Protein AF-A0AA41YRW4-F1 (afdb_monomer)

Solvent-accessible surface area (backbone atoms only — not comparable to full-atom values): 6689 Å² total; per-residue (Å²): 138,77,94,62,80,56,69,67,60,44,39,49,45,50,28,61,44,22,29,78,92,32,14,64,60,44,21,60,59,46,58,73,63,46,91,85,50,38,43,65,55,42,41,42,75,68,65,54,53,83,66,58,91,92,54,52,70,72,59,53,65,70,67,46,97,61,57,68,68,51,52,52,52,44,21,51,53,48,46,52,22,39,78,68,51,30,19,36,45,57,45,79,44,79,42,96,50,76,44,71,46,78,48,79,54,96,75,35,37,39,37,39,41,27,35,65,125

Radius of gyration: 13.73 Å; Cα contacts (8 Å, |Δi|>4): 162; chains: 1; bounding box: 34×25×36 Å

Sequence (117 aa):
MGVGFERHQLVSRINDAFQASNIAATSATAARLGRDADAFDIVHALGLFEFPPGLELATYRSRLPIPDLNKAILALAFRHSVDNKVPLSFAIASGHAEAIRVTTSEKLVSVVLTRVD

Mean predicted aligned error: 5.69 Å

Nearest PDB structures (foldseek):
  8pok-assembly1_B  TM=4.348E-01  e=2.261E+00  Homo sapiens
  6wi9-assembly1_A  TM=4.151E-01  e=6.345E+00  Homo sapiens
  1kan-assembly1_B  TM=5.597E-01  e=8.212E+00  Staphylococcus aureus
  8g7m-assembly1_G  TM=3.593E-01  e=4.902E+00  Homo sapiens

pLDDT: mean 84.82, std 12.16, range [30.06, 95.62]

Foldseek 3Di:
DDPFDDPVQLLVLLQVCQDLVNLQVLLVQQVVVPPPQFLLNSCVSSVSGDDDPPQDSVNVVVPPPAPVVQRVVRRVLVSVCSVLVAGEHEEEAEDPDFDWDWDDDNHYIYIYTYDPD

Structure (mmCIF, N/CA/C/O backbone):
data_AF-A0AA41YRW4-F1
#
_entry.id   AF-A0AA41YRW4-F1
#
loop_
_atom_site.group_PDB
_atom_site.id
_atom_site.type_symbol
_atom_site.label_atom_id
_atom_site.label_alt_id
_atom_site.label_comp_id
_atom_site.label_asym_id
_atom_site.label_entity_id
_atom_site.label_seq_id
_atom_site.pdbx_PDB_ins_code
_atom_site.Cartn_x
_atom_site.Cartn_y
_atom_site.Cartn_z
_atom_site.occup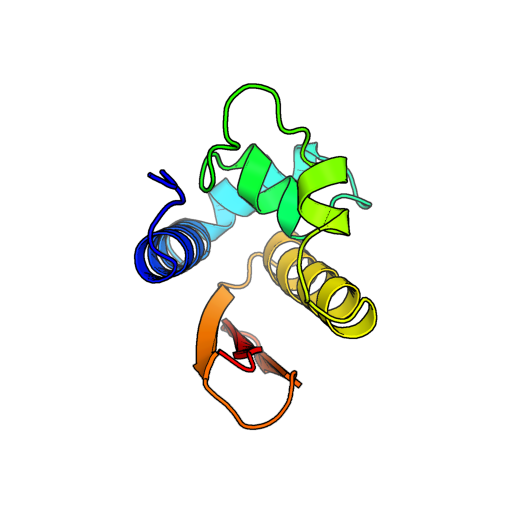ancy
_atom_site.B_iso_or_equiv
_atom_site.auth_seq_id
_atom_site.auth_comp_id
_atom_site.auth_asym_id
_atom_site.auth_atom_id
_atom_site.pdbx_PDB_model_num
ATOM 1 N N . MET A 1 1 ? 21.554 10.249 -14.506 1.00 30.06 1 MET A N 1
ATOM 2 C CA . MET A 1 1 ? 20.533 11.160 -13.947 1.00 30.06 1 MET A CA 1
ATOM 3 C C . MET A 1 1 ? 19.212 10.409 -13.894 1.00 30.06 1 MET A C 1
ATOM 5 O O . MET A 1 1 ? 18.503 10.370 -14.888 1.00 30.06 1 MET A O 1
ATOM 9 N N . GLY A 1 2 ? 18.939 9.705 -12.795 1.00 32.81 2 GLY A N 1
ATOM 10 C CA . GLY A 1 2 ? 17.666 9.016 -12.595 1.00 32.81 2 GLY A CA 1
ATOM 11 C C . GLY A 1 2 ? 16.860 9.809 -11.584 1.00 32.81 2 GLY A C 1
ATOM 12 O O . GLY A 1 2 ? 17.182 9.769 -10.403 1.00 32.81 2 GLY A O 1
ATOM 13 N N . VAL A 1 3 ? 15.860 10.557 -12.039 1.00 39.94 3 VAL A N 1
ATOM 14 C CA . VAL A 1 3 ? 14.905 11.228 -11.149 1.00 39.94 3 VAL A CA 1
ATOM 15 C C . VAL A 1 3 ? 13.901 10.166 -10.697 1.00 39.94 3 VAL A C 1
ATOM 17 O O . VAL A 1 3 ? 12.783 10.085 -11.187 1.00 39.94 3 VAL A O 1
ATOM 20 N N . GLY A 1 4 ? 14.363 9.240 -9.861 1.00 44.91 4 GLY A N 1
ATOM 21 C CA . GLY A 1 4 ? 13.506 8.322 -9.128 1.00 44.91 4 GLY A CA 1
ATOM 22 C C . GLY A 1 4 ? 13.374 8.874 -7.722 1.00 44.91 4 GLY A C 1
ATOM 23 O O . GLY A 1 4 ? 14.393 9.111 -7.081 1.00 44.91 4 GLY A O 1
ATOM 24 N N . PHE A 1 5 ? 12.146 9.112 -7.266 1.00 55.19 5 PHE A N 1
ATOM 25 C CA . PHE A 1 5 ? 11.854 9.452 -5.873 1.00 55.19 5 PHE A CA 1
ATOM 26 C C . PHE A 1 5 ? 12.733 8.626 -4.922 1.00 55.19 5 PHE A C 1
ATOM 28 O O . PHE A 1 5 ? 12.776 7.397 -5.047 1.00 55.19 5 PHE A O 1
ATOM 35 N N . GLU A 1 6 ? 13.443 9.275 -3.991 1.00 71.00 6 GLU A N 1
ATOM 36 C CA . GLU A 1 6 ? 14.258 8.537 -3.029 1.00 71.00 6 GLU A CA 1
ATOM 37 C C . GLU A 1 6 ? 13.352 7.577 -2.259 1.00 71.00 6 GLU A C 1
ATOM 39 O O . GLU A 1 6 ? 12.296 7.958 -1.752 1.00 71.00 6 GLU A O 1
ATOM 44 N N . ARG A 1 7 ? 13.752 6.306 -2.190 1.00 75.31 7 ARG A N 1
ATOM 45 C CA . ARG A 1 7 ? 12.959 5.205 -1.625 1.00 75.31 7 ARG A CA 1
ATOM 46 C C . ARG A 1 7 ? 12.353 5.546 -0.255 1.00 75.31 7 ARG A C 1
ATOM 48 O O . ARG A 1 7 ? 11.213 5.182 0.022 1.00 75.31 7 ARG A O 1
ATOM 55 N N . HIS A 1 8 ? 13.087 6.292 0.568 1.00 79.19 8 HIS A N 1
ATOM 56 C CA . HIS A 1 8 ? 12.636 6.782 1.870 1.00 79.19 8 HIS A CA 1
ATOM 57 C C . HIS A 1 8 ? 11.441 7.743 1.786 1.00 79.19 8 HIS A C 1
ATOM 59 O O . HIS A 1 8 ? 10.527 7.648 2.602 1.00 79.19 8 HIS A O 1
ATOM 65 N N . GLN A 1 9 ? 11.404 8.627 0.788 1.00 83.88 9 GLN A N 1
ATOM 66 C CA . GLN A 1 9 ? 10.299 9.566 0.587 1.00 83.88 9 GLN A CA 1
A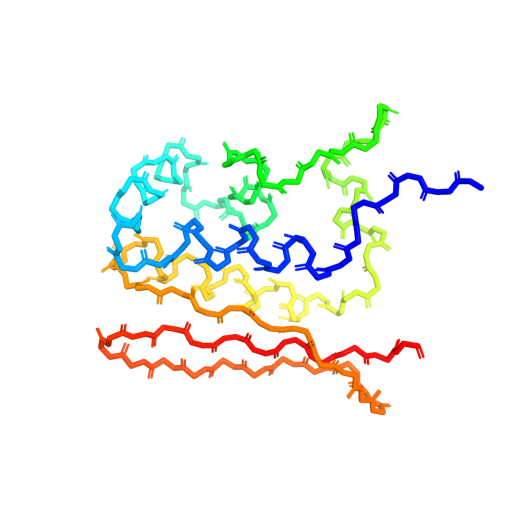TOM 67 C C . GLN A 1 9 ? 9.017 8.839 0.171 1.00 83.88 9 GLN A C 1
ATOM 69 O O . GLN A 1 9 ? 7.945 9.158 0.678 1.00 83.88 9 GLN A O 1
ATOM 74 N N . LEU A 1 10 ? 9.123 7.825 -0.698 1.00 84.75 10 LEU A N 1
ATOM 75 C CA . LEU A 1 10 ? 7.977 6.986 -1.062 1.00 84.75 10 LEU A CA 1
ATOM 76 C C . LEU A 1 10 ? 7.425 6.244 0.163 1.00 84.75 10 LEU A C 1
ATOM 78 O O . LEU A 1 10 ? 6.221 6.258 0.398 1.00 84.75 10 LEU A O 1
ATOM 82 N N . VAL A 1 11 ? 8.303 5.636 0.965 1.00 89.00 11 VAL A N 1
ATOM 83 C CA . VAL A 1 11 ? 7.910 4.940 2.199 1.00 89.00 11 VAL A CA 1
ATOM 84 C C . VAL A 1 11 ? 7.213 5.895 3.173 1.00 89.00 11 VAL A C 1
ATOM 86 O O . VAL A 1 11 ? 6.157 5.550 3.698 1.00 89.00 11 VAL A O 1
ATOM 89 N N . SER A 1 12 ? 7.748 7.105 3.371 1.00 90.44 12 SER A N 1
ATOM 90 C CA . SER A 1 12 ? 7.112 8.128 4.214 1.00 90.44 12 SER A CA 1
ATOM 91 C C . SER A 1 12 ? 5.717 8.484 3.709 1.00 90.44 12 SER A C 1
ATOM 93 O O . SER A 1 12 ? 4.763 8.398 4.469 1.00 90.44 12 SER A O 1
ATOM 95 N N . ARG A 1 13 ? 5.569 8.783 2.413 1.00 91.06 13 ARG A N 1
ATOM 96 C CA . ARG A 1 13 ? 4.274 9.131 1.806 1.00 91.06 13 ARG A CA 1
ATOM 97 C C . ARG A 1 13 ? 3.242 8.015 1.931 1.00 91.06 13 ARG A C 1
ATOM 99 O O . ARG A 1 13 ? 2.076 8.294 2.192 1.00 91.06 13 ARG A O 1
ATOM 106 N N . ILE A 1 14 ? 3.660 6.760 1.760 1.00 91.69 14 ILE A N 1
ATOM 107 C CA . ILE A 1 14 ? 2.795 5.598 1.995 1.00 91.69 14 ILE A CA 1
ATOM 108 C C . ILE A 1 14 ? 2.347 5.578 3.458 1.00 91.69 14 ILE A C 1
ATOM 110 O O . ILE A 1 14 ? 1.150 5.526 3.720 1.00 91.69 14 ILE A O 1
ATOM 114 N N . ASN A 1 15 ? 3.271 5.684 4.410 1.00 93.69 15 ASN A N 1
ATOM 115 C CA . ASN A 1 15 ? 2.923 5.692 5.832 1.00 93.69 15 ASN A CA 1
ATOM 116 C C . ASN A 1 15 ? 1.995 6.857 6.202 1.00 93.69 15 ASN A C 1
ATOM 118 O O . ASN A 1 15 ? 1.015 6.653 6.915 1.00 93.69 15 ASN A O 1
ATOM 122 N N . ASP A 1 16 ? 2.234 8.048 5.658 1.00 93.81 16 ASP A N 1
ATOM 123 C CA . ASP A 1 16 ? 1.405 9.229 5.895 1.00 93.81 16 ASP A CA 1
ATOM 124 C C . ASP A 1 16 ? -0.001 9.072 5.301 1.00 93.81 16 ASP A C 1
ATOM 126 O O . ASP A 1 16 ? -0.983 9.508 5.900 1.00 93.81 16 ASP A O 1
ATOM 130 N N . ALA A 1 17 ? -0.141 8.433 4.138 1.00 92.94 17 ALA A N 1
ATOM 131 C CA . ALA A 1 17 ? -1.448 8.160 3.542 1.00 92.94 17 ALA A CA 1
ATOM 132 C C . ALA A 1 17 ? -2.222 7.078 4.313 1.00 92.94 17 ALA A C 1
ATOM 134 O O . ALA A 1 17 ? -3.448 7.139 4.418 1.00 92.94 17 ALA A O 1
ATOM 135 N N . PHE A 1 18 ? -1.519 6.095 4.872 1.00 94.19 18 PHE A N 1
ATOM 136 C CA . PHE A 1 18 ? -2.114 4.937 5.538 1.00 94.19 18 PHE A CA 1
ATOM 137 C C . PHE A 1 18 ? -2.159 5.037 7.070 1.00 94.19 18 PHE A C 1
ATOM 139 O O . PHE A 1 18 ? -2.605 4.098 7.731 1.00 94.19 18 PHE A O 1
ATOM 146 N N . GLN A 1 19 ? -1.756 6.164 7.661 1.00 94.56 19 GLN A N 1
ATOM 147 C CA . GLN A 1 19 ? -1.882 6.391 9.102 1.00 94.56 19 GLN A CA 1
ATOM 148 C C . GLN A 1 19 ? -3.348 6.524 9.550 1.00 94.56 19 GLN A C 1
ATOM 150 O O . GLN A 1 19 ? -4.245 6.828 8.762 1.00 94.56 19 GLN A O 1
ATOM 155 N N . ALA A 1 20 ? -3.591 6.376 10.855 1.00 92.00 20 ALA A N 1
ATO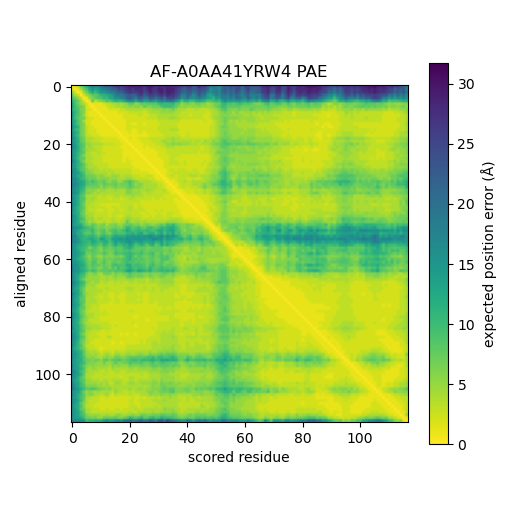M 156 C CA . ALA A 1 20 ? -4.934 6.361 11.440 1.00 92.00 20 ALA A CA 1
ATOM 157 C C . ALA A 1 20 ? -5.793 7.600 11.137 1.00 92.00 20 ALA A C 1
ATOM 159 O O . ALA A 1 20 ? -7.002 7.469 10.964 1.00 92.00 20 ALA A O 1
ATOM 160 N N . SER A 1 21 ? -5.195 8.788 11.034 1.00 93.94 21 SER A N 1
ATOM 161 C CA . SER A 1 21 ? -5.926 10.018 10.699 1.00 93.94 21 SER A CA 1
ATOM 162 C C . SER A 1 21 ? -6.378 10.079 9.236 1.00 93.94 21 SER A C 1
ATOM 164 O O . SER A 1 21 ? -7.385 10.719 8.944 1.00 93.94 21 SER A O 1
ATOM 166 N N . ASN A 1 22 ? -5.677 9.393 8.326 1.00 94.19 22 ASN A N 1
ATOM 167 C CA . ASN A 1 22 ? -5.895 9.491 6.880 1.00 94.19 22 ASN A CA 1
ATOM 168 C C . ASN A 1 22 ? -6.517 8.227 6.269 1.00 94.19 22 ASN A C 1
ATOM 170 O O . ASN A 1 22 ? -7.099 8.301 5.185 1.00 94.19 22 ASN A O 1
ATOM 174 N N . ILE A 1 23 ? -6.467 7.083 6.964 1.00 93.38 23 ILE A N 1
ATOM 175 C CA . ILE A 1 23 ? -6.888 5.784 6.421 1.00 93.38 23 ILE A CA 1
ATOM 176 C C . ILE A 1 23 ? -8.333 5.784 5.914 1.00 93.38 23 ILE A C 1
ATOM 178 O O . ILE A 1 23 ? -8.622 5.153 4.902 1.00 93.38 23 ILE A O 1
ATOM 182 N N . ALA A 1 24 ? -9.243 6.534 6.542 1.00 93.31 24 ALA A N 1
ATOM 183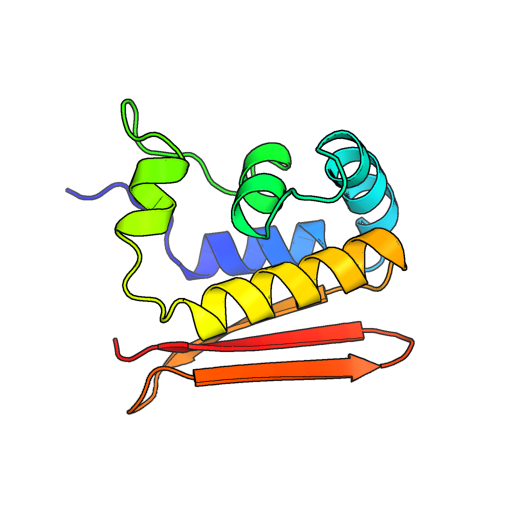 C CA . ALA A 1 24 ? -10.625 6.639 6.079 1.00 93.31 24 ALA A CA 1
ATOM 184 C C . ALA A 1 24 ? -10.732 7.308 4.694 1.00 93.31 24 ALA A C 1
ATOM 186 O O . ALA A 1 24 ? -11.451 6.808 3.826 1.00 93.31 24 ALA A O 1
ATOM 187 N N . ALA A 1 25 ? -9.995 8.402 4.474 1.00 92.88 25 ALA A N 1
ATOM 188 C CA . ALA A 1 25 ? -9.951 9.105 3.191 1.00 92.88 25 ALA A CA 1
ATOM 189 C C . ALA A 1 25 ? -9.232 8.264 2.128 1.00 92.88 25 ALA A C 1
ATOM 191 O O . ALA A 1 25 ? -9.742 8.089 1.021 1.00 92.88 25 ALA A O 1
ATOM 192 N N . THR A 1 26 ? -8.102 7.663 2.499 1.00 92.56 26 THR A N 1
ATOM 193 C CA . THR A 1 26 ? -7.344 6.737 1.652 1.00 92.56 26 THR A CA 1
ATOM 194 C C . THR A 1 26 ? -8.203 5.562 1.201 1.00 92.56 26 THR A C 1
ATOM 196 O O . THR A 1 26 ? -8.239 5.244 0.013 1.00 92.56 26 THR A O 1
ATOM 199 N N . SER A 1 27 ? -8.977 4.975 2.116 1.00 91.19 27 SER A N 1
ATOM 200 C CA . SER A 1 27 ? -9.881 3.867 1.806 1.00 91.19 27 SER A CA 1
ATOM 201 C C . SER A 1 27 ? -10.997 4.290 0.852 1.00 91.19 27 SER A C 1
ATOM 203 O O . SER A 1 27 ? -11.322 3.555 -0.075 1.00 91.19 27 SER A O 1
ATOM 205 N N . ALA A 1 28 ? -11.555 5.493 1.020 1.00 91.69 28 ALA A N 1
ATOM 206 C CA . ALA A 1 28 ? -12.585 6.020 0.125 1.00 91.69 28 ALA A CA 1
ATOM 207 C C . ALA A 1 28 ? -12.063 6.247 -1.305 1.00 91.69 28 ALA A C 1
ATOM 209 O O . ALA A 1 28 ? -12.758 5.927 -2.270 1.00 91.69 28 ALA A O 1
ATOM 210 N N . THR A 1 29 ? -10.837 6.757 -1.451 1.00 89.44 29 THR A N 1
ATOM 211 C CA . THR A 1 29 ? -10.183 6.906 -2.760 1.00 89.44 29 THR A CA 1
ATOM 212 C C . THR A 1 29 ? -9.882 5.543 -3.377 1.00 89.44 29 THR A C 1
ATOM 214 O O . THR A 1 29 ? -10.236 5.289 -4.527 1.00 89.44 29 THR A O 1
ATOM 217 N N . ALA A 1 30 ? -9.298 4.632 -2.597 1.00 88.06 30 ALA A N 1
ATOM 218 C CA . ALA A 1 30 ? -8.892 3.310 -3.058 1.00 88.06 30 ALA A CA 1
ATOM 219 C C . ALA A 1 30 ? -10.079 2.387 -3.396 1.00 88.06 30 ALA A C 1
ATOM 221 O O . ALA A 1 30 ? -9.942 1.511 -4.253 1.00 88.06 30 ALA A O 1
ATOM 222 N N . ALA A 1 31 ? -11.245 2.589 -2.773 1.00 86.38 31 ALA A N 1
ATOM 223 C CA . ALA A 1 31 ? -12.475 1.861 -3.085 1.00 86.38 31 ALA A CA 1
ATOM 224 C C . ALA A 1 31 ? -12.992 2.151 -4.507 1.00 86.38 31 ALA A C 1
ATOM 226 O O . ALA A 1 31 ? -13.607 1.286 -5.127 1.00 86.38 31 ALA A O 1
ATOM 227 N N . ARG A 1 32 ? -12.706 3.341 -5.060 1.00 88.75 32 ARG A N 1
ATOM 228 C CA . ARG A 1 32 ? -13.119 3.724 -6.425 1.00 88.75 32 ARG A CA 1
ATOM 229 C C . ARG A 1 32 ? -12.359 2.978 -7.522 1.00 88.75 32 ARG A C 1
ATOM 231 O O . ARG A 1 32 ? -12.816 2.961 -8.657 1.00 88.75 32 ARG A O 1
ATOM 238 N N . LEU A 1 33 ? -11.226 2.363 -7.186 1.00 86.00 33 LEU A N 1
ATOM 239 C CA . LEU A 1 33 ? -10.387 1.623 -8.133 1.00 86.00 33 LEU A CA 1
ATOM 240 C C . LEU A 1 33 ? -10.926 0.219 -8.451 1.00 86.00 33 LEU A C 1
ATOM 242 O O . LEU A 1 33 ? -10.403 -0.448 -9.335 1.00 86.00 33 LEU A O 1
ATOM 246 N N . GLY A 1 34 ? -11.965 -0.237 -7.743 1.00 83.94 34 GLY A N 1
ATOM 247 C CA . GLY A 1 34 ? -12.485 -1.599 -7.862 1.00 83.94 34 GLY A CA 1
ATOM 248 C C . GLY A 1 34 ? -11.708 -2.611 -7.016 1.00 83.94 34 GLY A C 1
ATOM 249 O O . GLY A 1 34 ? -10.656 -2.312 -6.451 1.00 83.94 34 GLY A O 1
ATOM 250 N N . ARG A 1 35 ? -12.250 -3.825 -6.873 1.00 81.56 35 ARG A N 1
ATOM 251 C CA . ARG A 1 35 ? -11.683 -4.855 -5.982 1.00 81.56 35 ARG A CA 1
ATOM 252 C C . ARG A 1 35 ? -10.328 -5.390 -6.442 1.00 81.56 35 ARG A C 1
ATOM 254 O O . ARG A 1 35 ? -9.518 -5.739 -5.592 1.00 81.56 35 ARG A O 1
ATOM 261 N N . ASP A 1 36 ? -10.070 -5.366 -7.744 1.00 82.19 36 ASP A N 1
ATOM 262 C CA . ASP A 1 36 ? -8.871 -5.961 -8.345 1.00 82.19 36 ASP A CA 1
ATOM 263 C C . ASP A 1 36 ? -7.653 -5.024 -8.361 1.00 82.19 36 ASP A C 1
ATOM 265 O O . ASP A 1 36 ? -6.580 -5.421 -8.807 1.00 82.19 36 ASP A O 1
ATOM 269 N N . ALA A 1 37 ? -7.799 -3.785 -7.877 1.00 83.44 37 ALA A N 1
ATOM 270 C CA . ALA A 1 37 ? -6.692 -2.837 -7.815 1.00 83.44 37 ALA A CA 1
ATOM 271 C C . ALA A 1 37 ? -5.627 -3.294 -6.808 1.00 83.44 37 ALA A C 1
ATOM 273 O O . ALA A 1 37 ? -5.928 -3.541 -5.636 1.00 83.44 37 ALA A O 1
ATOM 274 N N . ASP A 1 38 ? -4.379 -3.378 -7.257 1.00 83.94 38 ASP A N 1
ATOM 275 C CA . ASP A 1 38 ? -3.259 -3.828 -6.442 1.00 83.94 38 ASP A CA 1
ATOM 276 C C . ASP A 1 38 ? -2.577 -2.682 -5.675 1.00 83.94 38 ASP A C 1
ATOM 278 O O . ASP A 1 38 ? -2.977 -1.517 -5.738 1.00 83.94 38 ASP A O 1
ATOM 282 N N . ALA A 1 39 ? -1.525 -3.006 -4.916 1.00 85.06 39 ALA A N 1
ATOM 283 C CA . ALA A 1 39 ? -0.787 -2.014 -4.135 1.00 85.06 39 ALA A CA 1
ATOM 284 C C . ALA A 1 39 ? -0.246 -0.858 -4.998 1.00 85.06 39 ALA A C 1
ATOM 286 O O . ALA A 1 39 ? -0.231 0.285 -4.543 1.00 85.06 39 ALA A O 1
ATOM 287 N N . PHE A 1 40 ? 0.162 -1.120 -6.243 1.00 85.50 40 PHE A N 1
ATOM 288 C CA . PHE A 1 40 ? 0.687 -0.086 -7.131 1.00 85.50 40 PHE A CA 1
ATOM 289 C C . PHE A 1 40 ? -0.423 0.797 -7.697 1.00 85.50 40 PHE A C 1
ATOM 291 O O . PHE A 1 40 ? -0.239 2.012 -7.764 1.00 85.50 40 PHE A O 1
ATOM 298 N N . ASP A 1 41 ? -1.575 0.216 -8.042 1.00 86.62 41 ASP A N 1
ATOM 299 C CA . ASP A 1 41 ? -2.754 0.975 -8.473 1.00 86.62 41 ASP A CA 1
ATOM 300 C C . ASP A 1 41 ? -3.200 1.950 -7.372 1.00 86.62 41 ASP A C 1
ATOM 302 O O . ASP A 1 41 ? -3.473 3.120 -7.640 1.00 86.62 41 ASP A O 1
ATOM 306 N N . ILE A 1 42 ? -3.206 1.491 -6.114 1.00 86.62 42 ILE A N 1
ATOM 307 C CA . ILE A 1 42 ? -3.578 2.306 -4.949 1.00 86.62 42 ILE A CA 1
ATOM 308 C C . ILE A 1 42 ? -2.577 3.442 -4.729 1.00 86.62 42 ILE A C 1
ATOM 310 O O . ILE A 1 42 ? -2.975 4.598 -4.603 1.00 86.62 42 ILE A O 1
ATOM 314 N N . VAL A 1 43 ? -1.279 3.133 -4.698 1.00 87.25 43 VAL A N 1
ATOM 315 C CA . VAL A 1 43 ? -0.215 4.131 -4.493 1.00 87.25 43 VAL A CA 1
ATOM 316 C C . VAL A 1 43 ? -0.226 5.183 -5.608 1.00 87.25 43 VAL A C 1
ATOM 318 O O . VAL A 1 43 ? -0.061 6.372 -5.325 1.00 87.25 43 VAL A O 1
ATOM 321 N N . HIS A 1 44 ? -0.475 4.769 -6.853 1.00 85.25 44 HIS A N 1
ATOM 322 C CA . HIS A 1 44 ? -0.606 5.674 -7.991 1.00 85.25 44 HIS A CA 1
ATOM 323 C C . HIS A 1 44 ? -1.851 6.562 -7.888 1.00 85.25 44 HIS A C 1
ATOM 325 O O . HIS A 1 44 ? -1.751 7.778 -8.030 1.00 85.25 44 HIS A O 1
ATOM 331 N N . ALA A 1 45 ? -3.017 5.988 -7.581 1.00 85.31 45 ALA A N 1
ATOM 332 C CA . ALA A 1 45 ? -4.267 6.738 -7.452 1.00 85.31 45 ALA A CA 1
ATOM 333 C C . ALA A 1 45 ? -4.248 7.771 -6.315 1.00 85.31 45 ALA A C 1
ATOM 335 O O . ALA A 1 45 ? -4.945 8.781 -6.379 1.00 85.31 45 ALA A O 1
ATOM 336 N N . LEU A 1 46 ? -3.455 7.516 -5.274 1.00 85.38 46 LEU A N 1
ATOM 337 C CA . LEU A 1 46 ? -3.233 8.438 -4.161 1.00 85.38 46 LEU A CA 1
ATOM 338 C C . LEU A 1 46 ? -2.188 9.524 -4.479 1.00 85.38 46 LEU A C 1
ATOM 340 O O . LEU A 1 46 ? -1.919 10.367 -3.626 1.00 85.38 46 LEU A O 1
ATOM 344 N N . GLY A 1 47 ? -1.577 9.509 -5.670 1.00 84.62 47 GLY A N 1
ATOM 345 C CA . GLY A 1 47 ? -0.542 10.471 -6.063 1.00 84.62 47 GLY A CA 1
ATOM 346 C C . GLY A 1 47 ? 0.747 10.356 -5.242 1.00 84.62 47 GLY A C 1
ATOM 347 O O . GLY A 1 47 ? 1.515 11.311 -5.146 1.00 84.62 47 GLY A O 1
ATOM 348 N N . LEU A 1 48 ? 0.991 9.204 -4.609 1.00 84.19 48 LEU A N 1
ATOM 349 C CA . LEU A 1 48 ? 2.149 9.010 -3.726 1.00 84.19 48 LEU A CA 1
ATOM 350 C C . LEU A 1 48 ? 3.431 8.743 -4.515 1.00 84.19 48 LEU A C 1
ATOM 352 O O . LEU A 1 48 ? 4.530 8.970 -4.003 1.00 84.19 48 LEU A O 1
ATOM 356 N N . PHE A 1 49 ? 3.278 8.284 -5.755 1.00 76.44 49 PHE A N 1
ATOM 357 C CA . PHE A 1 49 ? 4.358 8.005 -6.682 1.00 76.44 49 PHE A CA 1
ATOM 358 C C . PHE A 1 49 ? 4.035 8.593 -8.055 1.00 76.44 49 PHE A C 1
ATOM 360 O O . PHE A 1 49 ? 3.008 8.265 -8.649 1.00 76.44 49 PHE A O 1
ATOM 367 N N . GLU A 1 50 ? 4.928 9.440 -8.561 1.00 68.81 50 GLU A N 1
ATOM 368 C CA . GLU A 1 50 ? 4.866 9.944 -9.930 1.00 68.81 50 GLU A CA 1
ATOM 369 C C . GLU A 1 50 ? 5.732 9.058 -10.825 1.00 68.81 50 GLU A C 1
ATOM 371 O O . GLU A 1 50 ? 6.929 8.874 -10.582 1.00 68.81 50 GLU A O 1
ATOM 376 N N . PHE A 1 51 ? 5.123 8.485 -11.863 1.00 66.94 51 PHE A N 1
ATOM 377 C CA . PHE A 1 51 ? 5.872 7.758 -12.877 1.00 66.94 51 PHE A CA 1
ATOM 378 C C . PHE A 1 51 ? 6.680 8.738 -13.736 1.00 66.94 51 PHE A C 1
ATOM 380 O O . PHE A 1 51 ? 6.174 9.812 -14.073 1.00 66.94 51 PHE A O 1
ATOM 387 N N . PRO A 1 52 ? 7.914 8.381 -14.142 1.00 66.50 52 PRO A N 1
ATOM 388 C CA . PRO A 1 52 ? 8.632 9.142 -15.152 1.00 66.50 52 PRO A CA 1
ATOM 389 C C . PRO A 1 52 ? 7.758 9.334 -16.402 1.00 66.50 52 PRO A C 1
ATOM 391 O O . PRO A 1 52 ? 7.049 8.396 -16.785 1.00 66.50 52 PRO A O 1
ATOM 394 N N . PRO A 1 53 ? 7.814 10.503 -17.066 1.00 61.12 53 PRO A N 1
ATOM 395 C CA . PRO A 1 53 ? 7.028 10.745 -18.268 1.00 61.12 53 PRO A CA 1
ATOM 396 C C . PRO A 1 53 ? 7.270 9.642 -19.309 1.00 61.12 53 PRO A C 1
ATOM 398 O O . PRO A 1 53 ? 8.415 9.337 -19.643 1.00 61.12 53 PRO A O 1
ATOM 401 N N . GLY A 1 54 ? 6.190 9.032 -19.806 1.00 65.56 54 GLY A N 1
ATOM 402 C CA . GLY A 1 54 ? 6.245 7.935 -20.781 1.00 65.56 54 GLY A CA 1
ATOM 403 C C . GLY A 1 54 ? 6.415 6.529 -20.191 1.00 65.56 54 GLY A C 1
ATOM 404 O O . GLY A 1 54 ? 6.476 5.566 -20.954 1.00 65.56 54 GLY A O 1
ATOM 405 N N . LEU A 1 55 ? 6.476 6.376 -18.862 1.00 69.50 55 LEU A N 1
ATOM 406 C CA . LEU A 1 55 ? 6.467 5.069 -18.207 1.00 69.50 55 LEU A CA 1
ATOM 407 C C . LEU A 1 55 ? 5.059 4.739 -17.698 1.00 69.50 55 LEU A C 1
ATOM 409 O O . LEU A 1 55 ? 4.558 5.360 -16.766 1.00 69.50 55 LEU A O 1
ATOM 413 N N . GLU A 1 56 ? 4.426 3.731 -18.291 1.00 78.50 56 GLU A N 1
ATOM 414 C CA . GLU A 1 56 ? 3.135 3.241 -17.810 1.00 78.50 56 GLU A CA 1
ATOM 415 C C . GLU A 1 56 ? 3.291 2.405 -16.531 1.00 78.50 56 GLU A C 1
ATOM 417 O O . GLU A 1 56 ? 4.269 1.667 -16.364 1.00 78.50 56 GLU A O 1
ATOM 422 N N . LEU A 1 57 ? 2.278 2.449 -15.662 1.00 76.12 57 LEU A N 1
ATOM 423 C CA . LEU A 1 57 ? 2.204 1.669 -14.422 1.00 76.12 57 LEU A CA 1
ATOM 424 C C . LEU A 1 57 ? 2.461 0.168 -14.653 1.00 76.12 57 LEU A C 1
ATOM 426 O O . LEU A 1 57 ? 3.230 -0.453 -13.919 1.00 76.12 57 LEU A O 1
ATOM 430 N N . ALA A 1 58 ? 1.889 -0.404 -15.717 1.00 77.25 58 ALA A N 1
ATOM 431 C CA . ALA A 1 58 ? 2.097 -1.805 -16.086 1.00 77.25 58 ALA A CA 1
ATOM 432 C C . ALA A 1 58 ? 3.572 -2.118 -16.408 1.00 77.25 58 ALA A C 1
ATOM 434 O O . ALA A 1 58 ? 4.100 -3.157 -16.005 1.00 77.25 58 ALA A O 1
ATOM 435 N N . THR A 1 59 ? 4.264 -1.192 -17.079 1.00 77.00 59 THR A N 1
ATOM 436 C CA . THR A 1 59 ? 5.690 -1.322 -17.414 1.00 77.00 59 THR A CA 1
ATOM 437 C C . THR A 1 59 ? 6.572 -1.168 -16.176 1.00 77.00 59 THR A C 1
ATOM 439 O O . THR A 1 59 ? 7.582 -1.855 -16.040 1.00 77.00 59 THR A O 1
ATOM 442 N N . TYR A 1 60 ? 6.198 -0.296 -15.240 1.00 76.75 60 TYR A N 1
ATOM 443 C CA . TYR A 1 60 ? 6.901 -0.184 -13.964 1.00 76.75 60 TYR A CA 1
ATOM 444 C C . TYR A 1 60 ? 6.744 -1.458 -13.118 1.00 76.75 60 TYR A C 1
ATOM 446 O O . TYR A 1 60 ? 7.732 -2.003 -12.624 1.00 76.75 60 TYR A O 1
ATOM 454 N N . ARG A 1 61 ? 5.517 -1.985 -13.020 1.00 76.31 61 ARG A N 1
ATOM 455 C CA . ARG A 1 61 ? 5.179 -3.207 -12.273 1.00 76.31 61 ARG A CA 1
ATOM 456 C C . ARG A 1 61 ? 5.963 -4.433 -12.753 1.00 76.31 61 ARG A C 1
ATOM 458 O O . ARG A 1 61 ? 6.387 -5.248 -11.931 1.00 76.31 61 ARG A O 1
ATOM 465 N N . SER A 1 62 ? 6.168 -4.567 -14.064 1.00 77.81 62 SER A N 1
ATOM 466 C CA . SER A 1 62 ? 6.914 -5.690 -14.650 1.00 77.81 62 SER A CA 1
ATOM 467 C C . SER A 1 62 ? 8.431 -5.562 -14.494 1.00 77.81 62 SER A C 1
ATOM 469 O O . SER A 1 62 ? 9.118 -6.576 -14.413 1.00 77.81 62 SER A O 1
ATOM 471 N N . ARG A 1 63 ? 8.963 -4.336 -14.406 1.00 78.31 63 ARG A N 1
ATOM 472 C CA . ARG A 1 63 ? 10.407 -4.070 -14.272 1.00 78.31 63 ARG A CA 1
ATOM 473 C C . ARG A 1 63 ? 10.913 -4.066 -12.833 1.00 78.31 63 ARG A C 1
ATOM 475 O O . ARG A 1 63 ? 12.124 -4.065 -12.622 1.00 78.31 63 ARG A O 1
ATOM 482 N N . LEU A 1 64 ? 10.021 -4.036 -11.845 1.00 75.44 64 LEU A N 1
ATOM 483 C CA . LEU A 1 64 ? 10.422 -4.120 -10.446 1.00 75.44 64 LEU A CA 1
ATOM 484 C C . LEU A 1 64 ? 11.005 -5.508 -10.143 1.00 75.44 64 LEU A C 1
ATOM 486 O O . LEU A 1 64 ? 10.298 -6.501 -10.336 1.00 75.44 64 LEU A O 1
ATOM 490 N N . PRO A 1 65 ? 12.236 -5.590 -9.598 1.00 78.44 65 PRO A N 1
ATOM 491 C CA . PRO A 1 65 ? 12.883 -6.849 -9.231 1.00 78.44 65 PRO A CA 1
ATOM 492 C C . PRO A 1 65 ? 12.320 -7.390 -7.905 1.00 78.44 65 PRO A C 1
ATOM 494 O O . PRO A 1 65 ? 13.058 -7.739 -6.996 1.00 78.44 65 PRO A O 1
ATOM 497 N N . ILE A 1 66 ? 10.995 -7.393 -7.768 1.00 81.31 66 ILE A N 1
ATOM 498 C CA . ILE A 1 66 ? 10.271 -7.940 -6.624 1.00 81.31 66 ILE A CA 1
ATOM 499 C C . ILE A 1 66 ? 9.639 -9.253 -7.102 1.00 81.31 66 ILE A C 1
ATOM 501 O O . ILE A 1 66 ? 8.945 -9.229 -8.123 1.00 81.31 66 ILE A O 1
ATOM 505 N N . PRO A 1 67 ? 9.832 -10.382 -6.399 1.00 87.00 67 PRO A N 1
ATOM 506 C CA . PRO A 1 67 ? 9.174 -11.640 -6.743 1.00 87.00 67 PRO A CA 1
ATOM 507 C C . PRO A 1 67 ? 7.649 -11.491 -6.819 1.00 87.00 67 PRO A C 1
ATOM 509 O O . PRO A 1 67 ? 7.052 -10.795 -5.994 1.00 87.00 67 PRO A O 1
ATOM 512 N N . ASP A 1 68 ? 6.994 -12.173 -7.760 1.00 87.25 68 ASP A N 1
ATOM 513 C CA . ASP A 1 68 ? 5.542 -12.029 -7.961 1.00 87.25 68 ASP A CA 1
ATOM 514 C C . ASP A 1 68 ? 4.726 -12.444 -6.730 1.00 87.25 68 ASP A C 1
ATOM 516 O O . ASP A 1 68 ? 3.720 -11.811 -6.412 1.00 87.25 68 ASP A O 1
ATOM 520 N N . LEU A 1 69 ? 5.213 -13.425 -5.962 1.00 88.50 69 LEU A N 1
ATOM 521 C CA . LEU A 1 69 ? 4.630 -13.781 -4.667 1.00 88.50 69 LEU A CA 1
ATOM 522 C C . LEU A 1 69 ? 4.640 -12.592 -3.692 1.00 88.50 69 LEU A C 1
ATOM 524 O O . LEU A 1 69 ? 3.634 -12.318 -3.040 1.00 88.50 69 LEU A O 1
ATOM 528 N N . ASN A 1 70 ? 5.743 -11.841 -3.627 1.00 89.31 70 ASN A N 1
ATOM 529 C CA . ASN A 1 70 ? 5.842 -10.665 -2.762 1.00 89.31 70 ASN A CA 1
ATOM 530 C C . ASN A 1 70 ? 4.900 -9.554 -3.248 1.00 89.31 70 ASN A C 1
ATOM 532 O O . ASN A 1 70 ? 4.267 -8.901 -2.422 1.00 89.31 70 ASN A O 1
ATOM 536 N N . LYS A 1 71 ? 4.741 -9.373 -4.568 1.00 87.06 71 LYS A N 1
ATOM 537 C CA . LYS A 1 71 ? 3.757 -8.430 -5.135 1.00 87.06 71 LYS A CA 1
ATOM 538 C C . LYS A 1 71 ? 2.324 -8.803 -4.747 1.00 87.06 71 LYS A C 1
ATOM 540 O O . LYS A 1 71 ? 1.566 -7.930 -4.333 1.00 87.06 71 LYS A O 1
ATOM 545 N N . ALA A 1 72 ? 1.968 -10.086 -4.821 1.00 89.00 72 ALA A N 1
ATOM 546 C CA . ALA A 1 72 ? 0.646 -10.569 -4.423 1.00 89.00 72 ALA A CA 1
ATOM 547 C C . ALA A 1 72 ? 0.383 -10.354 -2.921 1.00 89.00 72 ALA A C 1
ATOM 549 O O . ALA A 1 72 ? -0.684 -9.875 -2.540 1.00 89.00 72 ALA A O 1
ATOM 550 N N . ILE A 1 73 ? 1.372 -10.633 -2.064 1.00 91.19 73 ILE A N 1
ATOM 551 C CA . ILE A 1 73 ? 1.264 -10.398 -0.616 1.00 91.19 73 ILE A CA 1
ATOM 552 C C . ILE A 1 73 ? 1.139 -8.896 -0.307 1.00 91.19 73 ILE A C 1
ATOM 554 O O . ILE A 1 73 ? 0.323 -8.517 0.534 1.00 91.19 73 ILE A O 1
ATOM 558 N N . LEU A 1 74 ? 1.887 -8.029 -1.005 1.00 91.06 74 LEU A N 1
ATOM 559 C CA . LEU A 1 74 ? 1.738 -6.572 -0.891 1.00 91.06 74 LEU A CA 1
ATOM 560 C C . LEU A 1 74 ? 0.323 -6.129 -1.257 1.00 91.06 74 LEU A C 1
ATOM 562 O O . LEU A 1 74 ? -0.296 -5.384 -0.499 1.00 91.06 74 LEU A O 1
ATOM 566 N N . ALA A 1 75 ? -0.199 -6.605 -2.388 1.00 89.88 75 ALA A N 1
ATOM 567 C CA . ALA A 1 75 ? -1.549 -6.283 -2.829 1.00 89.88 75 ALA A CA 1
ATOM 568 C C . ALA A 1 75 ? -2.584 -6.658 -1.760 1.00 89.88 75 ALA A C 1
ATOM 570 O O . ALA A 1 75 ? -3.390 -5.815 -1.372 1.00 89.88 75 ALA A O 1
ATOM 571 N N . LEU A 1 76 ? -2.497 -7.874 -1.209 1.00 90.75 76 LEU A N 1
ATOM 572 C CA . LEU A 1 76 ? -3.388 -8.342 -0.146 1.00 90.75 76 LEU A CA 1
ATOM 573 C C . LEU A 1 76 ? -3.288 -7.498 1.131 1.00 90.75 76 LEU A C 1
ATOM 575 O O . LEU A 1 76 ? -4.318 -7.149 1.702 1.00 90.75 76 LEU A O 1
ATOM 579 N N . ALA A 1 77 ? -2.081 -7.134 1.574 1.00 92.88 77 ALA A N 1
ATOM 580 C CA . ALA A 1 77 ? -1.893 -6.325 2.780 1.00 92.88 77 ALA A CA 1
ATOM 581 C C . ALA A 1 77 ? -2.493 -4.915 2.633 1.00 92.88 77 ALA A C 1
ATOM 583 O O . ALA A 1 77 ? -3.203 -4.442 3.524 1.00 92.88 77 ALA A O 1
ATOM 584 N N . PHE A 1 78 ? -2.259 -4.263 1.489 1.00 92.06 78 PHE A N 1
ATOM 585 C CA . PHE A 1 78 ? -2.829 -2.948 1.188 1.00 92.06 78 PHE A CA 1
ATOM 586 C C . PHE A 1 78 ? -4.352 -3.010 1.064 1.00 92.06 78 PHE A C 1
ATOM 588 O O . PHE A 1 78 ? -5.044 -2.134 1.582 1.00 92.06 78 PHE A O 1
ATOM 595 N N . ARG A 1 79 ? -4.892 -4.056 0.428 1.00 90.75 79 ARG A N 1
ATOM 596 C CA . ARG A 1 79 ? -6.343 -4.243 0.330 1.00 90.75 79 ARG A CA 1
ATOM 597 C C . ARG A 1 79 ? -6.985 -4.506 1.676 1.00 90.75 79 ARG A C 1
ATOM 599 O O . ARG A 1 79 ? -7.962 -3.849 2.002 1.00 90.75 79 ARG A O 1
ATOM 606 N N . HIS A 1 80 ? -6.388 -5.360 2.501 1.00 91.56 80 HIS A N 1
ATOM 607 C CA . HIS A 1 80 ? -6.873 -5.589 3.856 1.00 91.56 80 HIS A CA 1
ATOM 608 C C . HIS A 1 80 ? -6.929 -4.286 4.669 1.00 91.56 80 HIS A C 1
ATOM 610 O O . HIS A 1 80 ? -7.933 -4.022 5.330 1.00 91.56 80 HIS A O 1
ATOM 616 N N . SER A 1 81 ? -5.890 -3.451 4.572 1.00 92.50 81 SER A N 1
ATOM 617 C CA . SER A 1 81 ? -5.846 -2.131 5.209 1.00 92.50 81 SER A CA 1
ATOM 618 C C . SER A 1 81 ? -6.962 -1.200 4.715 1.00 92.50 81 SER A C 1
ATOM 620 O O . SER A 1 81 ? -7.675 -0.619 5.532 1.00 92.50 81 SER A O 1
ATOM 622 N N . VAL A 1 82 ? -7.168 -1.112 3.397 1.00 92.06 82 VAL A N 1
ATOM 623 C CA . VAL A 1 82 ? -8.223 -0.293 2.776 1.00 92.06 82 VAL A CA 1
ATOM 624 C C . VAL A 1 82 ? -9.626 -0.783 3.144 1.00 92.06 82 VAL A C 1
ATOM 626 O O . VAL A 1 82 ? -10.458 -0.003 3.602 1.00 92.06 82 VAL A O 1
ATOM 629 N N . ASP A 1 83 ? -9.900 -2.073 2.973 1.00 90.88 83 ASP A N 1
ATOM 630 C CA . ASP A 1 83 ? -11.245 -2.630 3.133 1.00 90.88 83 ASP A CA 1
ATOM 631 C C . ASP A 1 83 ? -11.716 -2.557 4.590 1.00 90.88 83 ASP A C 1
ATOM 633 O O . ASP A 1 83 ? -12.883 -2.268 4.862 1.00 90.88 83 ASP A O 1
ATOM 637 N N . ASN A 1 84 ? -10.795 -2.762 5.535 1.00 92.19 84 ASN A N 1
ATOM 638 C CA . ASN A 1 84 ? -11.093 -2.752 6.967 1.00 92.19 84 ASN A CA 1
ATOM 639 C C . ASN A 1 84 ? -10.809 -1.397 7.627 1.00 92.19 84 ASN A C 1
ATOM 641 O O . ASN A 1 84 ? -11.028 -1.247 8.827 1.00 92.19 84 ASN A O 1
ATOM 645 N N . LYS A 1 85 ? -10.328 -0.406 6.861 1.00 93.81 85 LYS A N 1
ATOM 646 C CA . LYS A 1 85 ? -9.883 0.906 7.363 1.00 93.81 85 LYS A CA 1
ATOM 647 C C . LYS A 1 85 ? -8.863 0.785 8.502 1.00 93.81 85 LYS A C 1
ATOM 649 O O . LYS A 1 85 ? -8.839 1.608 9.419 1.00 93.81 85 LYS A O 1
ATOM 654 N N . VAL A 1 86 ? -8.030 -0.249 8.446 1.00 94.75 86 VAL A N 1
ATOM 655 C CA . VAL A 1 86 ? -6.973 -0.501 9.428 1.00 94.75 86 VAL A CA 1
ATOM 656 C C . VAL A 1 86 ? -5.711 0.204 8.943 1.00 94.75 86 VAL A C 1
ATOM 658 O O . VAL A 1 86 ? -5.338 0.009 7.787 1.00 94.75 86 VAL A O 1
ATOM 661 N N . PRO A 1 87 ? -5.033 1.006 9.779 1.00 95.19 87 PRO A N 1
ATOM 662 C CA . PRO A 1 87 ? -3.796 1.670 9.389 1.00 95.19 87 PRO A CA 1
ATOM 663 C C . PRO A 1 87 ? -2.741 0.692 8.865 1.00 95.19 87 PRO A C 1
ATOM 665 O O . PRO A 1 87 ? -2.678 -0.455 9.317 1.00 95.19 87 PRO A O 1
ATOM 668 N N . LEU A 1 88 ? -1.884 1.156 7.956 1.00 95.31 88 LEU A N 1
ATOM 669 C CA . LEU A 1 88 ? -0.766 0.371 7.430 1.00 95.31 88 LEU A CA 1
ATOM 670 C C . LEU A 1 88 ? 0.563 1.093 7.643 1.00 95.31 88 LEU A C 1
ATOM 672 O O . LEU A 1 88 ? 0.696 2.278 7.355 1.00 95.31 88 LEU A O 1
ATOM 676 N N . SER A 1 89 ? 1.550 0.348 8.134 1.00 95.19 89 SER A N 1
ATOM 677 C CA . SER A 1 89 ? 2.946 0.761 8.212 1.00 95.19 89 SER A CA 1
ATOM 678 C C . SER A 1 89 ? 3.764 -0.067 7.230 1.00 95.19 89 SER A C 1
ATOM 680 O O . SER A 1 89 ? 3.774 -1.294 7.297 1.00 95.19 89 SER A O 1
ATOM 682 N N . PHE A 1 90 ? 4.445 0.608 6.318 1.00 94.00 90 PHE A N 1
ATOM 683 C CA . PHE A 1 90 ? 5.317 0.044 5.309 1.00 94.00 90 PHE A CA 1
ATOM 684 C C . PHE A 1 90 ? 6.768 0.425 5.603 1.00 94.00 90 PHE A C 1
ATOM 686 O O . PHE A 1 90 ? 7.076 1.580 5.906 1.00 94.00 90 PHE A O 1
ATOM 693 N N . ALA A 1 91 ? 7.669 -0.540 5.481 1.00 92.88 91 ALA A N 1
ATOM 694 C CA . ALA A 1 91 ? 9.104 -0.329 5.568 1.00 92.88 91 ALA A CA 1
ATOM 695 C C . ALA A 1 91 ? 9.829 -1.175 4.521 1.00 92.88 91 ALA A C 1
ATOM 697 O O . ALA A 1 91 ? 9.396 -2.279 4.184 1.00 92.88 91 ALA A O 1
ATOM 698 N N . ILE A 1 92 ? 10.962 -0.665 4.036 1.00 90.00 92 ILE A N 1
ATOM 699 C CA . ILE A 1 92 ? 11.893 -1.431 3.207 1.00 90.00 92 ILE A CA 1
ATOM 700 C C . ILE A 1 92 ? 13.161 -1.652 4.023 1.00 90.00 92 ILE A C 1
ATOM 702 O O . ILE A 1 92 ? 13.745 -0.692 4.522 1.00 90.00 92 ILE A O 1
ATOM 706 N N . ALA A 1 93 ? 13.560 -2.909 4.168 1.00 89.19 93 ALA A N 1
ATOM 707 C CA . ALA A 1 93 ? 14.787 -3.311 4.843 1.00 89.19 93 ALA A CA 1
ATOM 708 C C . ALA A 1 93 ? 15.778 -3.881 3.823 1.00 89.19 93 ALA A C 1
ATOM 710 O O . ALA A 1 93 ? 15.366 -4.473 2.828 1.00 89.19 93 ALA A O 1
ATOM 711 N N . SER A 1 94 ? 17.074 -3.752 4.082 1.00 87.62 94 SER A N 1
ATOM 712 C CA . SER A 1 94 ? 18.101 -4.431 3.286 1.00 87.62 94 SER A CA 1
ATOM 713 C C . SER A 1 94 ? 18.368 -5.823 3.869 1.00 87.62 94 SER A C 1
ATOM 715 O O . SER A 1 94 ? 18.343 -6.007 5.089 1.00 87.62 94 SER A O 1
ATOM 717 N N . GLY A 1 95 ? 18.609 -6.820 3.018 1.00 86.69 95 GLY A N 1
ATOM 718 C CA . GLY A 1 95 ? 18.917 -8.181 3.455 1.00 86.69 95 GLY A CA 1
ATOM 719 C C . GLY A 1 95 ? 19.578 -9.033 2.375 1.00 86.69 95 GLY A C 1
ATOM 720 O O . GLY A 1 95 ? 19.759 -8.605 1.242 1.00 86.69 95 GLY A O 1
ATOM 721 N N . HIS A 1 96 ? 19.948 -10.263 2.737 1.00 86.44 96 HIS A N 1
ATOM 722 C CA . HIS A 1 96 ? 20.653 -11.191 1.840 1.00 86.44 96 HIS A CA 1
ATOM 723 C C . HIS A 1 96 ? 19.738 -11.918 0.842 1.00 86.44 96 HIS A C 1
ATOM 725 O O . HIS A 1 96 ? 20.229 -12.595 -0.057 1.00 86.44 96 HIS A O 1
ATOM 731 N N . ALA A 1 97 ? 18.421 -11.809 1.014 1.00 86.56 97 ALA A N 1
ATOM 732 C CA . ALA A 1 97 ? 17.421 -12.386 0.127 1.00 86.56 97 ALA A CA 1
ATOM 733 C C . ALA A 1 97 ? 16.178 -11.489 0.078 1.00 86.56 97 ALA A C 1
ATOM 735 O O . ALA A 1 97 ? 15.849 -10.821 1.062 1.00 86.56 97 ALA A O 1
ATOM 736 N N . GLU A 1 98 ? 15.477 -11.513 -1.057 1.00 87.06 98 GLU A N 1
ATOM 737 C CA . GLU A 1 98 ? 14.165 -10.880 -1.200 1.00 87.06 98 GLU A CA 1
ATOM 738 C C . GLU A 1 98 ? 13.163 -11.579 -0.276 1.00 87.06 98 GLU A C 1
ATOM 740 O O . GLU A 1 98 ? 12.954 -12.791 -0.367 1.00 87.06 98 GLU A O 1
ATOM 745 N N . ALA A 1 99 ? 12.518 -10.823 0.607 1.00 90.75 99 ALA A N 1
ATOM 746 C CA . ALA A 1 99 ? 11.522 -11.362 1.522 1.00 90.75 99 ALA A CA 1
ATOM 747 C C . ALA A 1 99 ? 10.432 -10.336 1.812 1.00 90.75 99 ALA A C 1
ATOM 749 O O . ALA A 1 99 ? 10.631 -9.130 1.693 1.00 90.75 99 ALA A O 1
ATOM 750 N N . ILE A 1 100 ? 9.271 -10.820 2.234 1.00 93.00 100 ILE A N 1
ATOM 751 C CA . ILE A 1 100 ? 8.200 -9.974 2.740 1.00 93.00 100 ILE A CA 1
ATOM 752 C C . ILE A 1 100 ? 7.707 -10.525 4.069 1.00 93.00 100 ILE A C 1
ATOM 754 O O . ILE A 1 100 ? 7.499 -11.727 4.228 1.00 93.00 100 ILE A O 1
ATOM 758 N N . ARG A 1 101 ? 7.518 -9.632 5.035 1.00 94.25 101 ARG A N 1
ATOM 759 C CA . ARG A 1 101 ? 6.897 -9.943 6.317 1.00 94.25 101 ARG A CA 1
ATOM 760 C C . ARG A 1 101 ? 5.671 -9.067 6.484 1.00 94.25 101 ARG A C 1
ATOM 762 O O . ARG A 1 101 ? 5.781 -7.846 6.417 1.00 94.25 101 ARG A O 1
ATOM 769 N N . VAL A 1 102 ? 4.527 -9.700 6.721 1.00 95.25 102 VAL A N 1
ATOM 770 C CA . VAL A 1 102 ? 3.273 -9.015 7.034 1.00 95.25 102 VAL A CA 1
ATOM 771 C C . VAL A 1 102 ? 2.820 -9.449 8.419 1.00 95.25 102 VAL A C 1
ATOM 773 O O . VAL A 1 102 ? 2.662 -10.641 8.674 1.00 95.25 102 VAL A O 1
ATOM 776 N N . THR A 1 103 ? 2.611 -8.480 9.301 1.00 95.00 103 THR A N 1
ATOM 777 C CA . THR A 1 103 ? 2.050 -8.688 10.636 1.00 95.00 103 THR A CA 1
ATOM 778 C C . THR A 1 103 ? 0.743 -7.921 10.724 1.00 95.00 103 THR A C 1
ATOM 780 O O . THR A 1 103 ? 0.722 -6.707 10.537 1.00 95.00 103 THR A O 1
ATOM 783 N N . THR A 1 104 ? -0.351 -8.614 11.018 1.00 92.69 104 THR A N 1
ATOM 784 C CA . THR A 1 104 ? -1.686 -8.016 11.119 1.00 92.69 104 THR A CA 1
ATOM 785 C C . THR A 1 104 ? -2.178 -8.038 12.557 1.00 92.69 104 THR A C 1
ATOM 787 O O . THR A 1 104 ? -2.034 -9.036 13.260 1.00 92.69 104 THR A O 1
ATOM 790 N N . SER A 1 105 ? -2.804 -6.948 12.976 1.00 91.88 105 SER A N 1
ATOM 791 C CA . SER A 1 105 ? -3.534 -6.829 14.235 1.00 91.88 105 SER A CA 1
ATOM 792 C C . SER A 1 105 ? -4.807 -6.020 14.004 1.00 91.88 105 SER A C 1
ATOM 794 O O . SER A 1 105 ? -4.949 -5.378 12.965 1.00 91.88 105 SER A O 1
ATOM 796 N N . GLU A 1 106 ? -5.692 -5.965 14.997 1.00 88.06 106 GLU A N 1
ATOM 797 C CA . GLU A 1 106 ? -6.900 -5.125 14.942 1.00 88.06 106 GLU A CA 1
ATOM 798 C C . GLU A 1 106 ? -6.594 -3.626 14.775 1.00 88.06 106 GLU A C 1
ATOM 800 O O . GLU A 1 106 ? -7.457 -2.857 14.365 1.00 88.06 106 GLU A O 1
ATOM 805 N N . LYS A 1 107 ? -5.370 -3.193 15.108 1.00 91.56 107 LYS A N 1
ATOM 806 C CA . LYS A 1 107 ? -4.979 -1.776 15.140 1.00 91.56 107 LYS A CA 1
ATOM 807 C C . LYS A 1 107 ? -4.042 -1.365 14.009 1.00 91.56 107 LYS A C 1
ATOM 809 O O . LYS A 1 107 ? -3.895 -0.171 13.763 1.00 91.56 107 LYS A O 1
ATOM 814 N N . LEU A 1 108 ? -3.356 -2.319 13.381 1.00 94.06 108 LEU A N 1
ATOM 815 C CA . LEU A 1 108 ? -2.282 -2.035 12.432 1.00 94.06 108 LEU A CA 1
ATOM 816 C C . LEU A 1 108 ? -1.979 -3.245 11.545 1.00 94.06 108 LEU A C 1
ATOM 818 O O . LEU A 1 108 ? -1.858 -4.370 12.038 1.00 94.06 108 LEU A O 1
ATOM 822 N N . VAL A 1 109 ? -1.745 -2.968 10.264 1.00 95.00 109 VAL A N 1
ATOM 823 C CA . VAL A 1 109 ? -1.053 -3.843 9.314 1.00 95.00 109 VAL A CA 1
ATOM 824 C C . VAL A 1 109 ? 0.389 -3.356 9.180 1.00 95.00 109 VAL A C 1
ATOM 826 O O . VAL A 1 109 ? 0.628 -2.232 8.761 1.00 95.00 109 VAL A O 1
ATOM 829 N N . SER A 1 110 ? 1.372 -4.175 9.537 1.00 95.62 110 SER A N 1
ATOM 830 C CA . SER A 1 110 ? 2.790 -3.861 9.347 1.00 95.62 110 SER A CA 1
ATOM 831 C C . SER A 1 110 ? 3.359 -4.707 8.219 1.00 95.62 110 SER A C 1
ATOM 833 O O . SER A 1 110 ? 3.216 -5.927 8.223 1.00 95.62 110 SER A O 1
ATOM 835 N N . VAL A 1 111 ? 4.002 -4.057 7.257 1.00 95.25 111 VAL A N 1
ATOM 836 C CA . VAL A 1 111 ? 4.610 -4.669 6.081 1.00 95.25 111 VAL A CA 1
ATOM 837 C C . VAL A 1 111 ? 6.079 -4.277 6.033 1.00 95.25 111 VAL A C 1
ATOM 839 O O . VAL A 1 111 ? 6.416 -3.098 5.935 1.00 95.25 111 VAL A O 1
ATOM 842 N N . VAL A 1 112 ? 6.957 -5.273 6.052 1.00 94.31 112 VAL A N 1
ATOM 843 C CA . VAL A 1 112 ? 8.394 -5.095 5.841 1.00 94.31 112 VAL A CA 1
ATOM 844 C C . VAL A 1 112 ? 8.782 -5.834 4.569 1.00 94.31 112 VAL A C 1
ATOM 846 O O . VAL A 1 112 ? 8.691 -7.061 4.513 1.00 94.31 112 VAL A O 1
ATOM 849 N N . LEU A 1 113 ? 9.202 -5.088 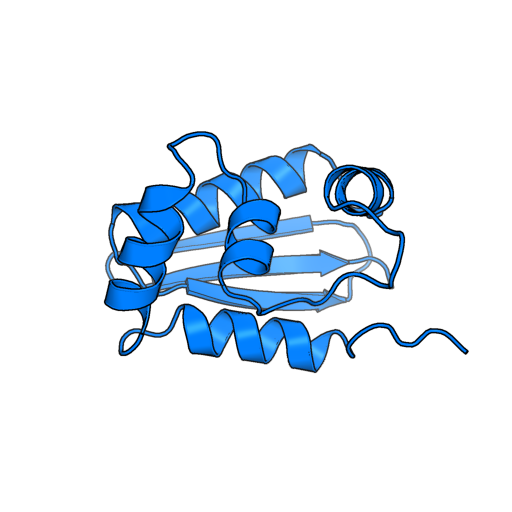3.550 1.00 91.06 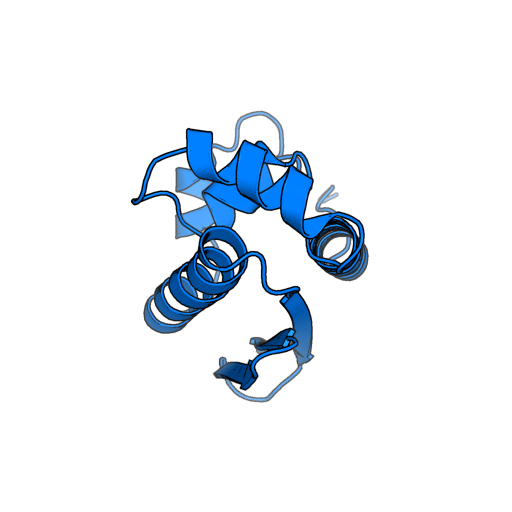113 LEU A N 1
ATOM 850 C CA . LEU A 1 113 ? 9.768 -5.628 2.318 1.00 91.06 113 LEU A CA 1
ATOM 851 C C . LEU A 1 113 ? 11.294 -5.638 2.441 1.00 91.06 113 LEU A C 1
ATOM 853 O O . LEU A 1 113 ? 11.926 -4.585 2.470 1.00 91.06 113 LEU A O 1
ATOM 857 N N . THR A 1 114 ? 11.894 -6.817 2.523 1.00 90.44 114 THR A N 1
ATOM 858 C CA . THR A 1 114 ? 13.347 -6.982 2.496 1.00 90.44 114 THR A CA 1
ATOM 859 C C . THR A 1 114 ? 13.822 -7.079 1.055 1.00 90.44 114 THR A C 1
ATOM 861 O O . THR A 1 114 ? 13.330 -7.930 0.316 1.00 90.44 114 THR A O 1
ATOM 864 N N . ARG A 1 115 ? 14.780 -6.230 0.676 1.00 85.38 115 A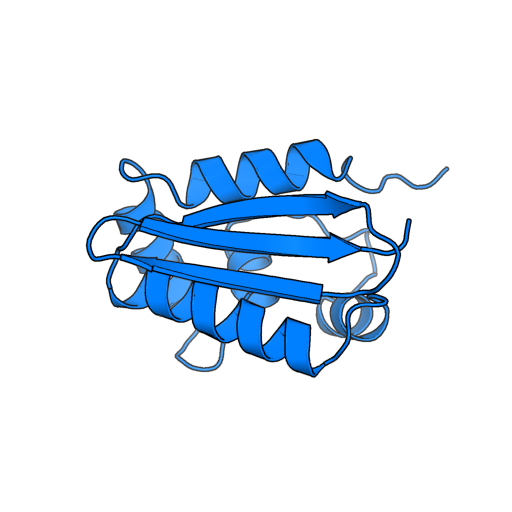RG A N 1
ATOM 865 C C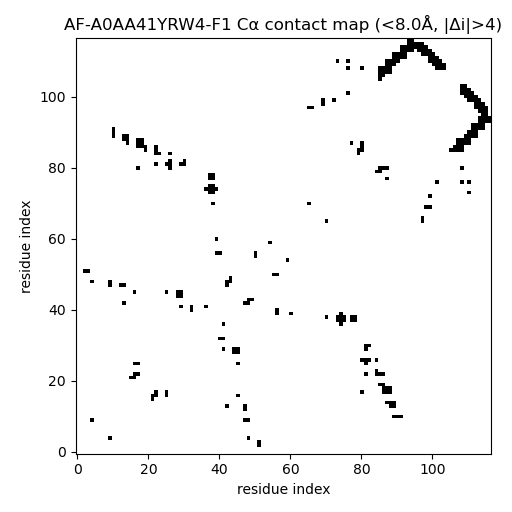A . ARG A 1 115 ? 15.396 -6.215 -0.651 1.00 85.38 115 ARG A CA 1
ATOM 866 C C . ARG A 1 115 ? 16.880 -6.543 -0.590 1.00 85.38 115 ARG A C 1
ATOM 868 O O . ARG A 1 115 ? 17.556 -6.184 0.377 1.00 85.38 115 ARG A O 1
ATOM 875 N N . VAL A 1 116 ? 17.369 -7.196 -1.639 1.00 82.56 116 VAL A N 1
ATOM 876 C CA . VAL A 1 116 ? 18.805 -7.322 -1.900 1.00 82.56 116 VAL A CA 1
ATOM 877 C C . VAL A 1 116 ? 19.210 -6.059 -2.654 1.00 82.56 116 VAL A C 1
ATOM 879 O O . VAL A 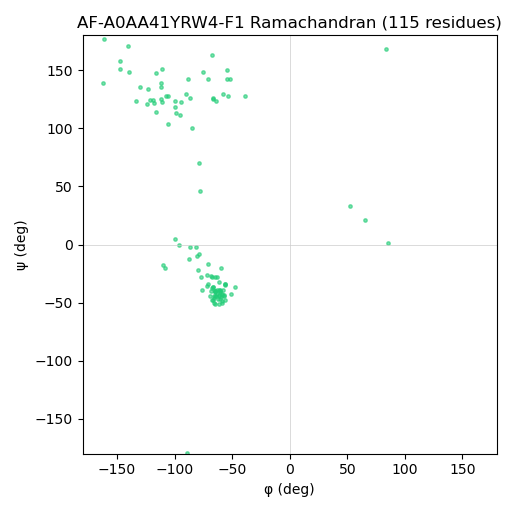1 116 ? 18.876 -5.904 -3.828 1.00 82.56 116 VAL A O 1
ATOM 882 N N . ASP A 1 117 ? 19.797 -5.104 -1.936 1.00 65.75 117 ASP A N 1
ATOM 883 C CA . ASP A 1 117 ? 20.270 -3.835 -2.503 1.00 65.75 117 ASP A CA 1
ATOM 884 C C . ASP A 1 117 ? 21.648 -3.973 -3.158 1.00 65.75 117 ASP A C 1
ATOM 886 O O . ASP A 1 117 ? 22.495 -4.713 -2.604 1.00 65.75 117 ASP A O 1
#

Organism: NCBI:txid2991712

Secondary structure (DSSP, 8-state):
------HHHHHHHHHHHHSTTTHHHHHHHHHTT-TT--HHHHHHHTTSSPPPTT--HHHHHHHS-S-HHHHHHHHHHHHHHHHHT--EEEEEEE-SS-EEEEEE-SS-EEEEEEE--